Protein AF-A0A9D6RN74-F1 (afdb_monomer)

Secondary structure (DSSP, 8-state):
--HHHHHHHHHHHHHHHHHTT--HHHHHHHHHHHHHHHT-SS-HHHHHHTTGGGGSTT--HHHHHHHHHHHHHS--HHHHHHHHHHHTS--------S-----------------------------

pLDDT: mean 71.35, std 20.83, range [34.5, 92.19]

Sequence (127 aa):
MTNTEIAQVLADIADRLELRKDNWFKIRAYRKAAGSIGELPVAVEQLVREGRLKEIPGVGEAITKKITELVTSGRLEYYEKLKAEMAGVKVNSPVITRNAVTKQSVKSYGLLRPDFIGARNDKLGKT

Mean predicted aligned error: 14.26 Å

Solvent-accessible surface area (backbone atoms only — not comparable to full-atom values): 8000 Å² total; per-residue (Å²): 134,57,42,57,59,54,15,50,55,32,36,52,51,18,54,53,36,54,76,66,67,51,63,65,69,56,31,52,25,28,44,37,28,14,52,51,41,51,71,44,92,62,60,56,71,56,32,54,75,71,64,50,46,64,75,42,66,45,26,45,75,75,50,42,54,50,51,48,40,30,72,73,70,72,53,43,68,71,56,52,51,56,49,55,67,44,63,79,45,87,76,87,69,82,85,79,69,88,88,80,94,70,97,81,84,91,82,76,93,80,76,88,80,94,82,80,89,75,86,83,88,76,91,76,90,80,135

Nearest PDB structures (foldseek):
  3b0y-assembly1_A  TM=9.626E-01  e=9.365E-04  Thermus thermophilus HB8
  3b0x-assembly1_A  TM=9.626E-01  e=1.221E-03  Thermus thermophilus HB8

Structure (mmCIF, N/CA/C/O backbone):
data_AF-A0A9D6RN74-F1
#
_entry.id   AF-A0A9D6RN74-F1
#
loop_
_atom_site.group_PDB
_atom_site.id
_atom_site.type_symbol
_atom_site.label_atom_id
_atom_site.label_alt_id
_atom_site.label_comp_id
_atom_site.label_asym_id
_atom_site.label_entity_id
_atom_site.label_seq_id
_atom_site.pdbx_PDB_ins_code
_atom_site.Cartn_x
_atom_site.Cartn_y
_atom_site.Cartn_z
_atom_site.occupancy
_atom_site.B_iso_or_equiv
_atom_site.auth_seq_id
_atom_site.auth_comp_id
_atom_site.auth_asym_id
_atom_site.auth_atom_id
_atom_site.pdbx_PDB_model_num
ATOM 1 N N . MET A 1 1 ? -14.941 -1.019 -2.392 1.00 71.50 1 MET A N 1
ATOM 2 C CA . MET A 1 1 ? -13.820 -1.925 -2.740 1.00 71.50 1 MET A CA 1
ATOM 3 C C . MET A 1 1 ? -13.344 -2.572 -1.448 1.00 71.50 1 MET A C 1
ATOM 5 O O . MET A 1 1 ? -13.292 -1.888 -0.435 1.00 71.50 1 MET A O 1
ATOM 9 N N . THR A 1 2 ? -13.070 -3.875 -1.415 1.00 84.38 2 THR A N 1
ATOM 10 C CA . THR A 1 2 ? -12.703 -4.550 -0.156 1.00 84.38 2 THR A CA 1
ATOM 11 C C . THR A 1 2 ? -11.229 -4.336 0.204 1.00 84.38 2 THR A C 1
ATOM 13 O O . THR A 1 2 ? -10.377 -4.155 -0.668 1.00 84.38 2 THR A O 1
ATOM 16 N N . ASN A 1 3 ? -10.901 -4.400 1.499 1.00 87.69 3 ASN A N 1
ATOM 17 C CA . ASN A 1 3 ? -9.515 -4.309 1.980 1.00 87.69 3 ASN A CA 1
ATOM 18 C C . ASN A 1 3 ? -8.606 -5.349 1.306 1.00 87.69 3 ASN A C 1
ATOM 20 O O . ASN A 1 3 ? -7.467 -5.050 0.953 1.00 87.69 3 ASN A O 1
ATOM 24 N N . THR A 1 4 ? -9.129 -6.557 1.084 1.00 86.50 4 THR A N 1
ATOM 25 C CA . THR A 1 4 ? -8.412 -7.647 0.418 1.00 86.50 4 THR A CA 1
ATOM 26 C C . THR A 1 4 ? -8.063 -7.307 -1.029 1.00 86.50 4 THR A C 1
ATOM 28 O O . THR A 1 4 ? -6.931 -7.542 -1.439 1.00 86.50 4 THR A O 1
AT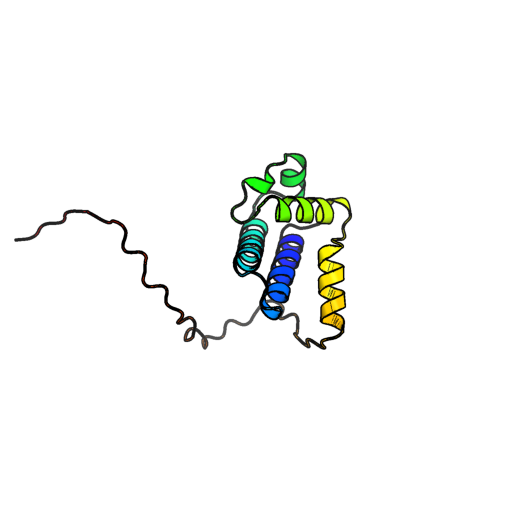OM 31 N N . GLU A 1 5 ? -8.984 -6.709 -1.789 1.00 86.12 5 GLU A N 1
ATOM 32 C CA . GLU A 1 5 ? -8.709 -6.276 -3.167 1.00 86.12 5 GLU A CA 1
ATOM 33 C C . GLU A 1 5 ? -7.623 -5.195 -3.210 1.00 86.12 5 GLU A C 1
ATOM 35 O O . GLU A 1 5 ? -6.710 -5.255 -4.032 1.00 86.12 5 GLU A O 1
ATOM 40 N N . ILE A 1 6 ? -7.665 -4.228 -2.288 1.00 87.19 6 ILE A N 1
ATOM 41 C CA . ILE A 1 6 ? -6.648 -3.169 -2.203 1.00 87.19 6 ILE A CA 1
ATOM 42 C C . ILE A 1 6 ? -5.281 -3.768 -1.852 1.00 87.19 6 ILE A C 1
ATOM 44 O O . ILE A 1 6 ? -4.273 -3.427 -2.474 1.00 87.19 6 ILE A O 1
ATOM 48 N N . ALA A 1 7 ? -5.241 -4.690 -0.888 1.00 90.25 7 ALA A N 1
ATOM 49 C CA . ALA A 1 7 ? -4.024 -5.403 -0.518 1.00 90.25 7 ALA A CA 1
ATOM 50 C C . ALA A 1 7 ? -3.440 -6.192 -1.700 1.00 90.25 7 ALA A C 1
ATOM 52 O O . ALA A 1 7 ? -2.231 -6.138 -1.924 1.00 90.25 7 ALA A O 1
ATOM 53 N N . GLN A 1 8 ? -4.282 -6.867 -2.487 1.00 89.19 8 GLN A N 1
ATOM 54 C CA . GLN A 1 8 ? -3.857 -7.592 -3.687 1.00 89.19 8 GLN A CA 1
ATOM 55 C C . GLN A 1 8 ? -3.251 -6.662 -4.738 1.00 89.19 8 GLN A C 1
ATOM 57 O O . GLN A 1 8 ? -2.160 -6.935 -5.229 1.00 89.19 8 GLN A O 1
ATOM 62 N N . VAL A 1 9 ? -3.887 -5.523 -5.029 1.00 88.25 9 VAL A N 1
ATOM 63 C CA . VAL A 1 9 ? -3.338 -4.540 -5.980 1.00 88.25 9 VAL A CA 1
ATOM 64 C C . VAL A 1 9 ? -1.971 -4.024 -5.518 1.00 88.25 9 VAL A C 1
ATOM 66 O O . VAL A 1 9 ? -1.047 -3.893 -6.321 1.00 88.25 9 VAL A O 1
ATOM 69 N N . LEU A 1 10 ? -1.801 -3.751 -4.222 1.00 89.62 10 LEU A N 1
ATOM 70 C CA . LEU A 1 10 ? -0.517 -3.308 -3.671 1.00 89.62 10 LEU A CA 1
ATOM 71 C C . LEU A 1 10 ? 0.553 -4.409 -3.714 1.00 89.62 10 LEU A C 1
ATOM 73 O O . LEU A 1 10 ? 1.718 -4.107 -3.984 1.00 89.62 10 LEU A O 1
ATOM 77 N N . ALA A 1 11 ? 0.169 -5.665 -3.472 1.00 89.69 11 ALA A N 1
ATOM 78 C CA . ALA A 1 11 ? 1.059 -6.815 -3.592 1.00 89.69 11 ALA A CA 1
ATOM 79 C C . ALA A 1 11 ? 1.531 -7.001 -5.041 1.00 89.69 11 ALA A C 1
ATOM 81 O O . ALA A 1 11 ? 2.739 -7.054 -5.267 1.00 89.69 11 ALA A O 1
ATOM 82 N N . ASP A 1 12 ? 0.612 -6.949 -6.010 1.00 89.06 12 ASP A N 1
ATOM 83 C CA . ASP A 1 12 ? 0.934 -7.004 -7.438 1.00 89.06 12 ASP A CA 1
ATOM 84 C C . ASP A 1 12 ? 1.910 -5.893 -7.841 1.00 89.06 12 ASP A C 1
ATOM 86 O O . ASP A 1 12 ? 2.840 -6.118 -8.612 1.00 89.06 12 ASP A O 1
ATOM 90 N N . ILE A 1 13 ? 1.719 -4.665 -7.343 1.00 88.00 13 ILE A N 1
ATOM 91 C CA . ILE A 1 13 ? 2.658 -3.565 -7.610 1.00 88.00 13 ILE A CA 1
ATOM 92 C C . ILE A 1 13 ? 4.049 -3.927 -7.088 1.00 88.00 13 ILE A C 1
ATOM 94 O O . ILE A 1 13 ? 5.033 -3.701 -7.792 1.00 88.00 13 ILE A O 1
ATOM 98 N N . ALA A 1 14 ? 4.147 -4.498 -5.886 1.00 88.56 14 ALA A N 1
ATOM 99 C CA . ALA A 1 14 ? 5.426 -4.924 -5.335 1.00 88.56 14 ALA A CA 1
ATOM 100 C C . ALA A 1 14 ? 6.099 -5.994 -6.207 1.00 88.56 14 ALA A C 1
ATOM 102 O O . ALA A 1 14 ? 7.278 -5.839 -6.519 1.00 88.56 14 ALA A O 1
ATOM 103 N N . ASP A 1 15 ? 5.353 -7.015 -6.643 1.00 87.38 15 ASP A N 1
ATOM 104 C CA . ASP A 1 15 ? 5.848 -8.078 -7.531 1.00 87.38 15 ASP A CA 1
ATOM 105 C C . ASP A 1 15 ? 6.391 -7.499 -8.845 1.00 87.38 15 ASP A C 1
ATOM 107 O O . ASP A 1 15 ? 7.483 -7.838 -9.301 1.00 87.38 15 ASP A O 1
ATOM 111 N N . ARG A 1 16 ? 5.663 -6.552 -9.444 1.00 85.75 16 ARG A N 1
ATOM 112 C CA . ARG A 1 16 ? 6.072 -5.900 -10.697 1.00 85.75 16 ARG A CA 1
ATOM 113 C C . ARG A 1 16 ? 7.320 -5.036 -10.520 1.00 85.75 16 ARG A C 1
ATOM 115 O O . ARG A 1 16 ? 8.197 -5.036 -11.382 1.00 85.75 16 ARG A O 1
ATOM 122 N N . LEU A 1 17 ? 7.422 -4.310 -9.407 1.00 86.31 17 LEU A N 1
ATOM 123 C CA . LEU A 1 17 ? 8.611 -3.518 -9.079 1.00 86.31 17 LEU A CA 1
ATOM 124 C C . LEU A 1 17 ? 9.832 -4.404 -8.805 1.00 86.31 17 LEU A C 1
ATOM 126 O O . LEU A 1 17 ? 10.947 -4.050 -9.189 1.00 86.31 17 LEU A O 1
ATOM 130 N N . GLU A 1 18 ? 9.616 -5.561 -8.182 1.00 84.75 18 GLU A N 1
ATOM 131 C CA . GLU A 1 18 ? 10.643 -6.567 -7.921 1.00 84.75 18 GLU A CA 1
ATOM 132 C C . GLU A 1 18 ? 11.176 -7.179 -9.220 1.00 84.75 18 GLU A C 1
ATOM 134 O O . GLU A 1 18 ? 12.390 -7.227 -9.422 1.00 84.75 18 GLU A O 1
ATOM 139 N N . LEU A 1 19 ? 10.289 -7.525 -10.157 1.00 84.56 19 LEU A N 1
ATOM 140 C CA . LEU A 1 19 ? 10.667 -8.005 -11.492 1.00 84.56 19 LEU A CA 1
ATOM 141 C C . LEU A 1 19 ? 11.488 -6.973 -12.275 1.00 84.56 19 LEU A C 1
ATOM 143 O O . LEU A 1 19 ? 12.414 -7.332 -13.002 1.00 84.56 19 LEU A O 1
ATOM 147 N N . ARG A 1 20 ? 11.195 -5.683 -12.088 1.00 81.38 20 ARG A N 1
ATOM 148 C CA . ARG A 1 20 ? 11.959 -4.579 -12.684 1.00 81.38 20 ARG A CA 1
ATOM 149 C C . ARG A 1 20 ? 13.283 -4.285 -11.983 1.00 81.38 20 ARG A C 1
ATOM 151 O O . ARG A 1 20 ? 14.025 -3.435 -12.469 1.00 81.38 20 ARG A O 1
ATOM 158 N N . LYS A 1 21 ? 13.576 -4.941 -10.853 1.00 84.12 21 LYS A N 1
ATOM 159 C CA . LYS A 1 21 ? 14.699 -4.598 -9.966 1.00 84.12 21 LYS A CA 1
ATOM 160 C C . LYS A 1 21 ? 14.732 -3.096 -9.637 1.00 84.12 21 LYS A C 1
ATOM 162 O O . LYS A 1 21 ? 15.800 -2.488 -9.593 1.00 84.12 21 LYS A O 1
ATOM 167 N N . ASP A 1 22 ? 13.553 -2.497 -9.437 1.00 86.38 22 ASP A N 1
ATOM 168 C CA . ASP A 1 22 ? 13.427 -1.105 -8.990 1.00 86.38 22 ASP A CA 1
ATOM 169 C C . ASP A 1 22 ? 13.914 -0.997 -7.527 1.00 86.38 22 ASP A C 1
ATOM 171 O O . ASP A 1 22 ? 14.437 -1.930 -6.913 1.00 86.38 22 ASP A O 1
ATOM 175 N N . ASN A 1 23 ? 13.753 0.175 -6.937 1.00 88.75 23 ASN A N 1
ATOM 176 C CA . ASN A 1 23 ? 14.219 0.498 -5.612 1.00 88.75 23 ASN A CA 1
ATOM 177 C C . ASN A 1 23 ? 13.621 -0.439 -4.541 1.00 88.75 23 ASN A C 1
ATOM 179 O O . ASN A 1 23 ? 12.414 -0.436 -4.272 1.00 88.75 23 ASN A O 1
ATOM 183 N N . TRP A 1 24 ? 14.506 -1.169 -3.861 1.00 87.75 24 TRP A N 1
ATOM 184 C CA . TRP A 1 24 ? 14.179 -2.111 -2.790 1.00 87.75 24 TRP A CA 1
ATOM 185 C C . TRP A 1 24 ? 13.355 -1.492 -1.650 1.00 87.75 24 TRP A C 1
ATOM 187 O O . TRP A 1 24 ? 12.509 -2.170 -1.062 1.00 87.75 24 TRP A O 1
ATOM 197 N N . PHE A 1 25 ? 13.547 -0.200 -1.356 1.00 88.19 25 PHE A N 1
ATOM 198 C CA . PHE A 1 25 ? 12.762 0.516 -0.351 1.00 88.19 25 PHE A CA 1
ATOM 199 C C . PHE A 1 25 ? 11.286 0.600 -0.755 1.00 88.19 25 PHE A C 1
ATOM 201 O O . PHE A 1 25 ? 10.408 0.398 0.085 1.00 88.19 25 PHE A O 1
ATOM 208 N N . LYS A 1 26 ? 11.002 0.849 -2.042 1.00 87.06 26 LYS A N 1
ATOM 209 C CA . LYS A 1 26 ? 9.629 0.915 -2.562 1.00 87.06 26 LYS A CA 1
ATOM 210 C C . LYS A 1 26 ? 8.972 -0.457 -2.506 1.00 87.06 26 LYS A C 1
ATOM 212 O O . LYS A 1 26 ? 7.877 -0.569 -1.968 1.00 87.06 26 LYS A O 1
ATOM 217 N N . ILE A 1 27 ? 9.654 -1.490 -3.005 1.00 88.62 27 ILE A N 1
ATOM 218 C CA . ILE A 1 27 ? 9.152 -2.874 -3.003 1.00 88.62 27 ILE A CA 1
ATOM 219 C C . ILE A 1 27 ? 8.758 -3.281 -1.578 1.00 88.62 27 ILE A C 1
ATOM 221 O O . ILE A 1 27 ? 7.633 -3.720 -1.336 1.00 88.62 27 ILE A O 1
ATOM 225 N N . ARG A 1 28 ? 9.647 -3.045 -0.605 1.00 90.25 28 ARG A N 1
ATOM 226 C CA . ARG A 1 28 ? 9.386 -3.359 0.804 1.00 90.25 28 ARG A CA 1
ATOM 227 C C . ARG A 1 28 ? 8.220 -2.555 1.380 1.00 90.25 28 ARG A C 1
ATOM 229 O O . ARG A 1 28 ? 7.435 -3.113 2.145 1.00 90.25 28 ARG A O 1
ATOM 236 N N . ALA A 1 29 ? 8.093 -1.277 1.024 1.00 90.25 29 ALA A N 1
ATOM 237 C CA . ALA A 1 29 ? 6.972 -0.446 1.455 1.00 90.25 29 ALA A CA 1
ATOM 238 C C . ALA A 1 29 ? 5.634 -0.988 0.925 1.00 90.25 29 ALA A C 1
ATOM 240 O O . ALA A 1 29 ? 4.708 -1.167 1.710 1.00 90.25 29 ALA A O 1
ATOM 241 N N . TYR A 1 30 ? 5.557 -1.349 -0.362 1.00 90.81 30 TYR A N 1
ATOM 242 C CA . TYR A 1 30 ? 4.351 -1.936 -0.958 1.00 90.81 30 TYR A CA 1
ATOM 243 C C . TYR A 1 30 ? 3.976 -3.283 -0.339 1.00 90.81 30 TYR A C 1
ATOM 245 O O . TYR A 1 30 ? 2.820 -3.469 0.033 1.00 90.81 30 TYR A O 1
ATOM 253 N N . ARG A 1 31 ? 4.944 -4.190 -0.141 1.00 91.69 31 ARG A N 1
ATOM 254 C CA . ARG A 1 31 ? 4.702 -5.471 0.549 1.00 91.69 31 ARG A CA 1
ATOM 255 C C . ARG A 1 31 ? 4.156 -5.261 1.957 1.00 91.69 31 ARG A C 1
ATOM 257 O O . ARG A 1 31 ? 3.196 -5.913 2.355 1.00 91.69 31 ARG A O 1
ATOM 264 N N . LYS A 1 32 ? 4.767 -4.342 2.710 1.00 91.94 32 LYS A N 1
ATOM 265 C CA . LYS A 1 32 ? 4.363 -4.060 4.088 1.00 91.94 32 LYS A CA 1
ATOM 266 C C . LYS A 1 32 ? 2.974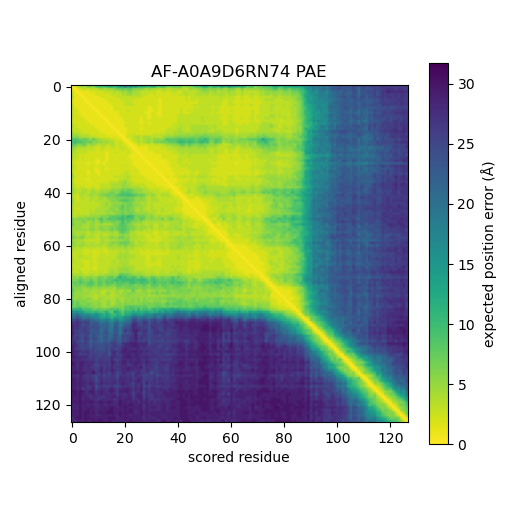 -3.421 4.140 1.00 91.94 32 LYS A C 1
ATOM 268 O O . LYS A 1 32 ? 2.155 -3.845 4.942 1.00 91.94 32 LYS A O 1
ATOM 273 N N . ALA A 1 33 ? 2.693 -2.465 3.254 1.00 91.69 33 ALA A N 1
ATOM 274 C CA . ALA A 1 33 ? 1.374 -1.854 3.127 1.00 91.69 33 ALA A CA 1
ATOM 275 C C . ALA A 1 33 ? 0.293 -2.887 2.774 1.00 91.69 33 ALA A C 1
ATOM 277 O O . ALA A 1 33 ? -0.763 -2.884 3.398 1.00 91.69 33 ALA A O 1
ATOM 278 N N . ALA A 1 34 ? 0.567 -3.790 1.825 1.00 92.19 34 ALA A N 1
ATOM 279 C CA . ALA A 1 34 ? -0.355 -4.853 1.435 1.00 92.19 34 ALA A CA 1
ATOM 280 C C . ALA A 1 34 ? -0.707 -5.773 2.616 1.00 92.19 34 ALA A C 1
ATOM 282 O O . ALA A 1 34 ? -1.885 -6.018 2.860 1.00 92.19 34 ALA A O 1
ATOM 283 N N . GLY A 1 35 ? 0.297 -6.222 3.380 1.00 89.44 35 GLY A N 1
ATOM 284 C CA . GLY A 1 35 ? 0.080 -7.041 4.577 1.00 89.44 35 GLY A CA 1
ATOM 285 C C . GLY A 1 35 ? -0.762 -6.320 5.630 1.00 89.44 35 GLY A C 1
ATOM 286 O O . GLY A 1 35 ? -1.811 -6.818 6.028 1.00 89.44 35 GLY A O 1
ATOM 287 N N . SER A 1 36 ? -0.364 -5.099 5.999 1.00 90.69 36 SER A N 1
ATOM 288 C CA . SER A 1 36 ? -1.076 -4.308 7.009 1.00 90.69 36 SER A CA 1
ATOM 289 C C . SER A 1 36 ? -2.530 -4.017 6.622 1.00 90.69 36 SER A C 1
ATOM 291 O O . SER A 1 36 ? -3.406 -4.037 7.477 1.00 90.69 36 SER A O 1
ATOM 293 N N . ILE A 1 37 ? -2.798 -3.745 5.339 1.00 89.19 37 ILE A N 1
ATOM 294 C CA . ILE A 1 37 ? -4.151 -3.471 4.831 1.00 89.19 37 ILE A CA 1
ATOM 295 C C . ILE A 1 37 ? -5.000 -4.742 4.768 1.00 89.19 37 ILE A C 1
ATOM 297 O O . ILE A 1 37 ? -6.192 -4.693 5.067 1.00 89.19 37 ILE A O 1
ATOM 301 N N . GLY A 1 38 ? -4.405 -5.879 4.404 1.00 88.12 38 GLY A N 1
ATOM 302 C CA . GLY A 1 38 ? -5.110 -7.160 4.359 1.00 88.12 38 GLY A CA 1
ATOM 303 C C . GLY A 1 38 ? -5.570 -7.644 5.737 1.00 88.12 38 GLY A C 1
ATOM 304 O O . GLY A 1 38 ? -6.616 -8.280 5.836 1.00 88.12 38 GLY A O 1
ATOM 305 N N . GLU A 1 39 ? -4.818 -7.315 6.787 1.00 87.81 39 GLU A N 1
ATOM 306 C CA . GLU A 1 39 ? -5.112 -7.680 8.182 1.00 87.81 39 GLU A CA 1
ATOM 307 C C . GLU A 1 39 ? -5.924 -6.614 8.934 1.00 87.81 39 GLU A C 1
ATOM 309 O O . GLU A 1 39 ? -6.286 -6.798 10.097 1.00 87.81 39 GLU A O 1
ATOM 314 N N . LEU A 1 40 ? -6.208 -5.484 8.289 1.00 86.62 40 LEU A N 1
ATOM 315 C CA . LEU A 1 40 ? -6.836 -4.339 8.930 1.00 86.62 40 LEU A CA 1
ATOM 316 C C . LEU A 1 40 ? -8.324 -4.625 9.208 1.00 86.62 40 LEU A C 1
ATOM 318 O O . LEU A 1 40 ? -9.074 -4.887 8.263 1.00 86.62 40 LEU A O 1
ATOM 322 N N . PRO A 1 41 ? -8.783 -4.528 10.474 1.00 84.25 41 PRO A N 1
ATOM 323 C CA . PRO A 1 41 ? -10.183 -4.782 10.828 1.00 84.25 41 PRO A CA 1
ATOM 324 C C . PRO A 1 41 ? -11.126 -3.653 10.390 1.00 84.25 41 PRO A C 1
ATOM 326 O O . PRO A 1 41 ? -12.340 -3.836 10.356 1.00 84.25 41 PRO A O 1
ATOM 329 N N . VAL A 1 42 ? -10.576 -2.480 10.068 1.00 84.69 42 VAL A N 1
ATOM 330 C CA . VAL A 1 42 ? -11.320 -1.291 9.639 1.00 84.69 42 VAL A CA 1
ATOM 331 C C . VAL A 1 42 ? -11.238 -1.159 8.123 1.00 84.69 42 VAL A C 1
ATOM 333 O O . VAL A 1 42 ? -10.191 -1.417 7.528 1.00 84.69 42 VAL A O 1
ATOM 336 N N . ALA A 1 43 ? -12.327 -0.726 7.487 1.00 86.81 43 ALA A N 1
ATOM 337 C CA . ALA A 1 43 ? -12.350 -0.477 6.052 1.00 86.81 43 ALA A CA 1
ATOM 338 C C . ALA A 1 43 ? -11.340 0.615 5.658 1.00 86.81 43 ALA A C 1
ATOM 340 O O . ALA A 1 43 ? -11.313 1.702 6.240 1.00 86.81 43 ALA A O 1
ATOM 341 N N . VAL A 1 44 ? -10.548 0.360 4.614 1.00 87.19 44 VAL A N 1
ATOM 342 C CA . VAL A 1 44 ? -9.585 1.337 4.074 1.00 87.19 44 VAL A CA 1
ATOM 343 C C . VAL 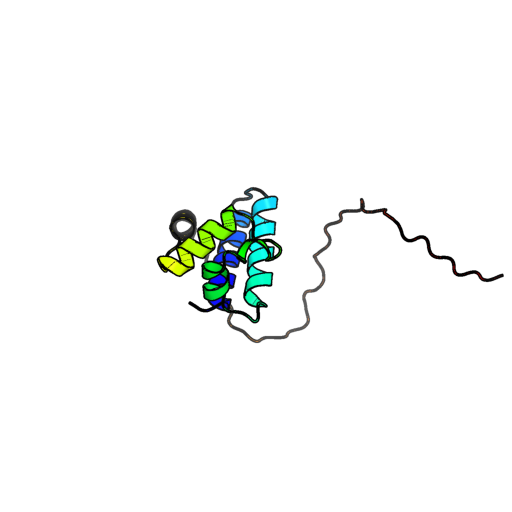A 1 44 ? -10.283 2.636 3.667 1.00 87.19 44 VAL A C 1
ATOM 345 O O . VAL A 1 44 ? -9.741 3.716 3.874 1.00 87.19 44 VAL A O 1
ATOM 348 N N . GLU A 1 45 ? -11.509 2.547 3.152 1.00 86.50 45 GLU A N 1
ATOM 349 C CA . GLU A 1 45 ? -12.341 3.693 2.764 1.00 86.50 45 GLU A CA 1
ATOM 350 C C . GLU A 1 45 ? -12.572 4.671 3.927 1.00 86.50 45 GLU A C 1
ATOM 352 O O . GLU A 1 45 ? -12.529 5.889 3.743 1.00 86.50 45 GLU A O 1
ATOM 357 N N . GLN A 1 46 ? -12.759 4.149 5.142 1.00 86.50 46 GLN A N 1
ATOM 358 C CA . GLN A 1 46 ? -12.901 4.966 6.343 1.00 86.50 46 GLN A CA 1
ATOM 359 C C . GLN A 1 46 ? -11.575 5.649 6.698 1.00 86.50 46 GLN A C 1
ATOM 361 O O . GLN A 1 46 ? -11.542 6.858 6.915 1.00 86.50 46 GLN A O 1
ATOM 366 N N . LEU A 1 47 ? -10.463 4.910 6.662 1.00 86.69 47 LEU A N 1
ATOM 367 C CA . LEU A 1 47 ? -9.133 5.467 6.938 1.00 86.69 47 LEU A CA 1
ATOM 368 C C . LEU A 1 47 ? -8.709 6.533 5.920 1.00 86.69 47 LEU A C 1
ATOM 370 O O . LEU A 1 47 ? -7.991 7.467 6.279 1.00 86.69 47 LEU A O 1
ATOM 374 N N . VAL A 1 48 ? -9.153 6.413 4.664 1.00 87.62 48 VAL A N 1
ATOM 375 C CA . VAL A 1 48 ? -8.974 7.445 3.630 1.00 87.62 48 VAL A CA 1
ATOM 376 C C . VAL A 1 48 ? -9.709 8.723 4.030 1.00 87.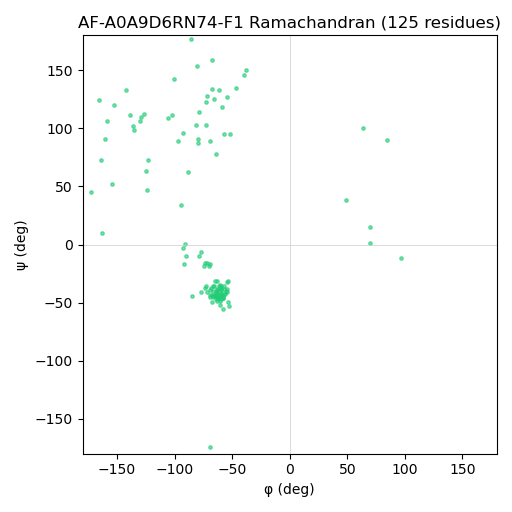62 48 VAL A C 1
ATOM 378 O O . VAL A 1 48 ? -9.107 9.793 3.991 1.00 87.62 48 VAL A O 1
ATOM 381 N N . ARG A 1 49 ? -10.983 8.620 4.437 1.00 85.38 49 ARG A N 1
ATOM 382 C CA . ARG A 1 49 ? -11.801 9.775 4.854 1.00 85.38 49 ARG A CA 1
ATOM 383 C C . ARG A 1 49 ? -11.248 10.465 6.096 1.00 85.38 49 ARG A C 1
ATOM 385 O O . ARG A 1 49 ? -11.268 11.686 6.168 1.00 85.38 49 ARG A O 1
ATOM 392 N N . GLU A 1 50 ? -10.736 9.689 7.045 1.00 86.12 50 GLU A N 1
ATOM 393 C CA . GLU A 1 50 ? -10.137 10.208 8.279 1.00 86.12 50 GLU A CA 1
ATOM 394 C C . GLU A 1 50 ? -8.697 10.722 8.076 1.00 86.12 50 GLU A C 1
ATOM 396 O O . GLU A 1 50 ? -8.128 11.333 8.975 1.00 86.12 50 GLU A O 1
ATOM 401 N N . GLY A 1 51 ? -8.073 10.475 6.916 1.00 86.38 51 GLY A N 1
ATOM 402 C CA . GLY A 1 51 ? -6.680 10.859 6.653 1.00 86.38 51 GLY A CA 1
ATOM 403 C C . GLY A 1 51 ? -5.641 10.050 7.444 1.00 86.38 51 GLY A C 1
ATOM 404 O O . GLY A 1 51 ? -4.467 10.422 7.493 1.00 86.38 51 GLY A O 1
ATOM 405 N N . ARG A 1 52 ? -6.050 8.919 8.028 1.00 87.00 52 ARG A N 1
ATOM 406 C CA . ARG A 1 52 ? -5.267 8.095 8.968 1.00 87.00 52 ARG A CA 1
ATOM 407 C C . ARG A 1 52 ? -4.450 6.987 8.313 1.00 87.00 52 ARG A C 1
ATOM 409 O O . ARG A 1 52 ? -3.713 6.264 8.973 1.00 87.00 52 ARG A O 1
ATOM 416 N N . LEU A 1 53 ? -4.509 6.872 6.988 1.00 85.69 53 LEU A N 1
ATOM 417 C CA . LEU A 1 53 ? -3.730 5.888 6.226 1.00 85.69 53 LEU A CA 1
ATOM 418 C C . LEU A 1 53 ? -2.221 5.926 6.512 1.00 85.69 53 LEU A C 1
ATOM 420 O O . LEU A 1 53 ? -1.567 4.892 6.425 1.00 85.69 53 LEU A O 1
ATOM 424 N N . LYS A 1 54 ? -1.666 7.098 6.840 1.00 85.12 54 LYS A N 1
ATOM 425 C CA . LYS A 1 54 ? -0.234 7.268 7.145 1.00 85.12 54 LYS A CA 1
ATOM 426 C C . LYS A 1 54 ? 0.192 6.613 8.466 1.00 85.12 54 LYS A C 1
ATOM 428 O O . LYS A 1 54 ? 1.383 6.413 8.673 1.00 85.12 54 LYS A O 1
ATOM 433 N N . GLU A 1 55 ? -0.753 6.282 9.347 1.00 85.25 55 GLU A N 1
ATOM 434 C CA . GLU A 1 55 ? -0.473 5.548 10.589 1.00 85.25 55 GLU A CA 1
ATOM 435 C C . GLU A 1 55 ? -0.195 4.061 10.318 1.00 85.25 55 GLU A C 1
ATOM 437 O O . GLU A 1 55 ? 0.413 3.377 11.141 1.00 85.25 55 GLU A O 1
ATOM 442 N N . ILE A 1 56 ? -0.603 3.551 9.150 1.00 86.12 56 ILE A N 1
ATOM 443 C CA . ILE A 1 56 ? -0.418 2.149 8.789 1.00 86.12 56 ILE A CA 1
ATOM 444 C C . ILE A 1 56 ? 1.066 1.890 8.496 1.00 86.12 56 ILE A C 1
ATOM 446 O O . ILE A 1 56 ? 1.671 2.545 7.636 1.00 86.12 56 ILE A O 1
ATOM 450 N N . PRO A 1 57 ? 1.679 0.879 9.131 1.00 82.62 57 PRO A N 1
ATOM 451 C CA . PRO A 1 57 ? 3.082 0.598 8.914 1.00 82.62 57 PRO A CA 1
ATOM 452 C C . PRO A 1 57 ? 3.318 0.137 7.469 1.00 82.62 57 PRO A C 1
ATOM 454 O O . PRO A 1 57 ? 2.730 -0.832 6.993 1.00 82.62 57 PRO A O 1
ATOM 457 N N . GLY A 1 58 ? 4.226 0.832 6.779 1.00 83.94 58 GLY A N 1
ATOM 458 C CA . GLY A 1 58 ? 4.524 0.605 5.360 1.00 83.94 58 GLY A CA 1
ATOM 459 C C . GLY A 1 58 ? 3.788 1.542 4.401 1.00 83.94 58 GLY A C 1
ATOM 460 O O . GLY A 1 58 ? 4.188 1.627 3.244 1.00 83.94 58 GLY A O 1
ATOM 461 N N . VAL A 1 59 ? 2.786 2.295 4.867 1.00 88.00 59 VAL A N 1
ATOM 462 C CA . VAL A 1 59 ? 2.061 3.282 4.057 1.00 88.00 59 VAL A CA 1
ATOM 463 C C . VAL A 1 59 ? 2.706 4.660 4.221 1.00 88.00 59 VAL A C 1
ATOM 465 O O . VAL A 1 59 ? 2.440 5.395 5.164 1.00 88.00 59 VAL A O 1
ATOM 468 N N . GLY A 1 60 ? 3.586 5.011 3.284 1.00 86.69 60 GLY A N 1
ATOM 469 C CA . GLY A 1 60 ? 4.136 6.367 3.170 1.00 86.69 60 GLY A CA 1
ATOM 470 C C . GLY A 1 60 ? 3.246 7.296 2.338 1.00 86.69 60 GLY A C 1
ATOM 471 O O . GLY A 1 60 ? 2.279 6.854 1.722 1.00 86.69 60 GLY A O 1
ATOM 472 N N . GLU A 1 61 ? 3.623 8.573 2.221 1.00 86.19 61 GLU A N 1
ATOM 473 C CA . GLU A 1 61 ? 2.832 9.590 1.506 1.00 86.19 61 GLU A CA 1
ATOM 474 C C . GLU A 1 61 ? 2.509 9.207 0.050 1.00 86.19 61 GLU A C 1
ATOM 476 O O . GLU A 1 61 ? 1.386 9.398 -0.419 1.00 86.19 61 GLU A O 1
ATOM 481 N N . ALA A 1 62 ? 3.470 8.605 -0.654 1.00 87.00 62 ALA A N 1
ATOM 482 C CA . ALA A 1 62 ? 3.275 8.139 -2.024 1.00 87.00 62 ALA A CA 1
ATOM 483 C C . ALA A 1 62 ? 2.255 6.991 -2.123 1.00 87.00 62 ALA A C 1
ATOM 485 O O . ALA A 1 62 ? 1.511 6.912 -3.098 1.00 87.00 62 ALA A O 1
ATOM 486 N N . ILE A 1 63 ? 2.219 6.099 -1.130 1.00 88.69 63 ILE A N 1
ATOM 487 C CA . ILE A 1 63 ? 1.274 4.977 -1.090 1.00 88.69 63 ILE A CA 1
ATOM 488 C C . ILE A 1 63 ? -0.105 5.489 -0.676 1.00 88.69 63 ILE A C 1
ATOM 490 O O . ILE A 1 63 ? -1.087 5.113 -1.303 1.00 88.69 63 ILE A O 1
ATOM 494 N N . THR A 1 64 ? -0.177 6.411 0.291 1.00 90.19 64 THR A N 1
ATOM 495 C CA . THR A 1 64 ? -1.423 7.081 0.682 1.00 90.19 64 THR A CA 1
ATOM 496 C C . THR A 1 64 ? -2.120 7.697 -0.524 1.00 90.19 64 THR A C 1
ATOM 498 O O . THR A 1 64 ? -3.270 7.361 -0.777 1.00 90.19 64 THR A O 1
ATOM 501 N N . LYS A 1 65 ? -1.418 8.521 -1.319 1.00 89.12 65 LYS A N 1
ATOM 502 C CA . LYS A 1 65 ? -2.000 9.156 -2.516 1.00 89.12 65 LYS A CA 1
ATOM 503 C C . LYS A 1 65 ? -2.565 8.124 -3.497 1.00 89.12 65 LYS A C 1
ATOM 505 O O . LYS A 1 65 ? -3.676 8.293 -3.982 1.00 89.12 65 LYS A O 1
ATOM 510 N N . LYS A 1 66 ? -1.840 7.024 -3.727 1.00 88.25 66 LYS A N 1
ATOM 511 C CA . LYS A 1 66 ? -2.264 5.947 -4.637 1.00 88.25 66 LYS A CA 1
ATOM 512 C C . LYS A 1 66 ? -3.463 5.157 -4.118 1.00 88.25 66 LYS A C 1
ATOM 514 O O . LYS A 1 66 ? -4.328 4.802 -4.906 1.00 88.25 66 LYS A O 1
ATOM 519 N N . ILE A 1 67 ? -3.525 4.881 -2.815 1.00 87.50 67 ILE A N 1
ATOM 520 C CA . ILE A 1 67 ? -4.682 4.214 -2.201 1.00 87.50 67 ILE A CA 1
ATOM 521 C C . ILE A 1 67 ? -5.902 5.129 -2.269 1.00 87.50 67 ILE A C 1
ATOM 523 O O . ILE A 1 67 ? -6.974 4.675 -2.651 1.00 87.50 67 ILE A O 1
ATOM 527 N N . THR A 1 68 ? -5.744 6.413 -1.940 1.00 88.06 68 THR A N 1
ATOM 528 C CA . THR A 1 68 ? -6.824 7.398 -2.050 1.00 88.06 68 THR A CA 1
ATOM 529 C C . THR A 1 68 ? -7.349 7.480 -3.479 1.00 88.06 68 THR A C 1
ATOM 531 O O . THR A 1 68 ? -8.560 7.430 -3.670 1.00 88.06 68 THR A O 1
ATOM 534 N N . GLU A 1 69 ? -6.465 7.549 -4.478 1.00 86.50 69 GLU A N 1
ATOM 535 C CA . GLU A 1 69 ? -6.848 7.504 -5.892 1.00 86.50 69 GLU A CA 1
ATOM 536 C C . GLU A 1 69 ? -7.621 6.220 -6.204 1.00 86.50 69 GLU A C 1
ATOM 538 O O . GLU A 1 69 ? -8.776 6.305 -6.598 1.00 86.50 69 GLU A O 1
ATOM 543 N N . LEU A 1 70 ? -7.050 5.046 -5.915 1.00 85.06 70 LEU A N 1
ATOM 544 C CA . LEU A 1 70 ? -7.672 3.742 -6.170 1.00 85.06 70 LEU A CA 1
ATOM 545 C C . LEU A 1 70 ? -9.068 3.608 -5.540 1.00 85.06 70 LEU A C 1
ATOM 547 O O . LEU A 1 70 ? -9.973 3.076 -6.173 1.00 85.06 70 LEU A O 1
ATOM 551 N N . VAL A 1 71 ? -9.252 4.108 -4.318 1.00 84.69 71 VAL A N 1
ATOM 552 C CA . VAL A 1 71 ? -10.541 4.080 -3.611 1.00 84.69 71 VAL A CA 1
ATOM 553 C C . VAL A 1 71 ? -11.543 5.074 -4.203 1.00 84.69 71 VAL A C 1
ATOM 555 O O . VAL A 1 71 ? -12.734 4.781 -4.247 1.00 84.69 71 VAL A O 1
ATOM 558 N N . THR A 1 72 ? -11.083 6.240 -4.662 1.00 81.12 72 THR A N 1
ATOM 559 C CA . THR A 1 72 ? -11.965 7.320 -5.138 1.00 81.12 72 THR A CA 1
ATOM 560 C C . THR A 1 72 ? -12.364 7.136 -6.601 1.00 81.12 72 THR A C 1
ATOM 562 O O . THR A 1 72 ? -13.528 7.30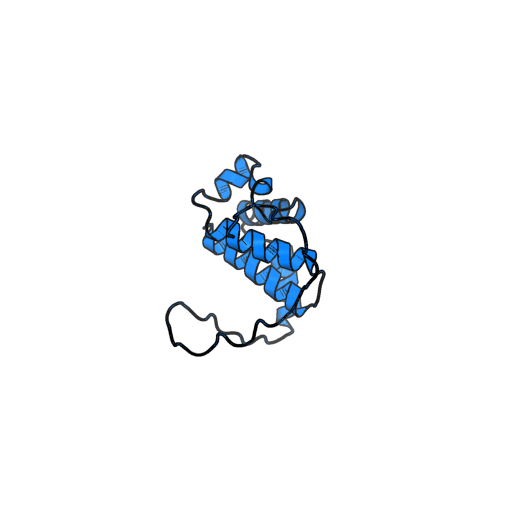7 -6.951 1.00 81.12 72 THR A O 1
ATOM 565 N N . SER A 1 73 ? -11.412 6.793 -7.470 1.00 78.94 73 SER A N 1
ATOM 566 C CA . SER A 1 73 ? -11.633 6.614 -8.910 1.00 78.94 73 SER A CA 1
ATOM 567 C C . SER A 1 73 ? -11.983 5.169 -9.285 1.00 78.94 73 SER A C 1
ATOM 569 O O . SER A 1 73 ? -12.436 4.916 -10.402 1.00 78.94 73 SER A O 1
ATOM 571 N N . GLY A 1 74 ? -11.713 4.202 -8.398 1.00 76.25 74 GLY A N 1
ATOM 572 C CA . GLY A 1 74 ? -11.769 2.772 -8.709 1.00 76.25 74 GLY A CA 1
ATOM 573 C C . GLY A 1 74 ? -10.655 2.296 -9.651 1.00 76.25 74 GLY A C 1
ATOM 574 O O . GLY A 1 74 ? -10.637 1.125 -10.027 1.00 76.25 74 GLY A O 1
ATOM 575 N N . ARG A 1 75 ? -9.735 3.180 -10.069 1.00 74.12 75 ARG A N 1
ATOM 576 C CA . ARG A 1 75 ? -8.643 2.873 -11.005 1.00 74.12 75 ARG A CA 1
ATOM 577 C C . ARG A 1 75 ? -7.367 3.593 -10.612 1.00 74.12 75 ARG A C 1
ATOM 579 O O . ARG A 1 75 ? -7.361 4.796 -10.389 1.00 74.12 75 ARG A O 1
ATOM 586 N N . LEU A 1 76 ? -6.264 2.862 -10.598 1.00 78.75 76 LEU A N 1
ATOM 587 C CA . LEU A 1 76 ? -4.952 3.429 -10.327 1.00 78.75 76 LEU A CA 1
ATOM 588 C C . LEU A 1 76 ? -4.164 3.510 -11.634 1.00 78.75 76 LEU A C 1
ATOM 590 O O . LEU A 1 76 ? -3.705 2.482 -12.136 1.00 78.75 76 LEU A O 1
ATOM 594 N N . GLU A 1 77 ? -3.954 4.719 -12.157 1.00 78.00 77 GLU A N 1
ATOM 595 C CA . GLU A 1 77 ? -3.254 4.913 -13.439 1.00 78.00 77 GLU A CA 1
ATOM 596 C C . GLU A 1 77 ? -1.830 4.335 -13.381 1.00 78.00 77 GLU A C 1
ATOM 598 O O . GLU A 1 77 ? -1.327 3.723 -14.324 1.00 78.00 77 GLU A O 1
ATOM 603 N N . TYR A 1 78 ? -1.188 4.454 -12.216 1.00 78.19 78 TYR A N 1
ATOM 604 C CA . TYR A 1 78 ? 0.122 3.862 -11.963 1.00 78.19 78 TYR A CA 1
ATOM 605 C C . TYR A 1 78 ? 0.127 2.332 -12.113 1.00 78.19 78 TYR A C 1
ATOM 607 O O . TYR A 1 78 ? 1.081 1.763 -12.645 1.00 78.19 78 TYR A O 1
ATOM 615 N N . TYR A 1 79 ? -0.934 1.663 -11.657 1.00 77.38 79 TYR A N 1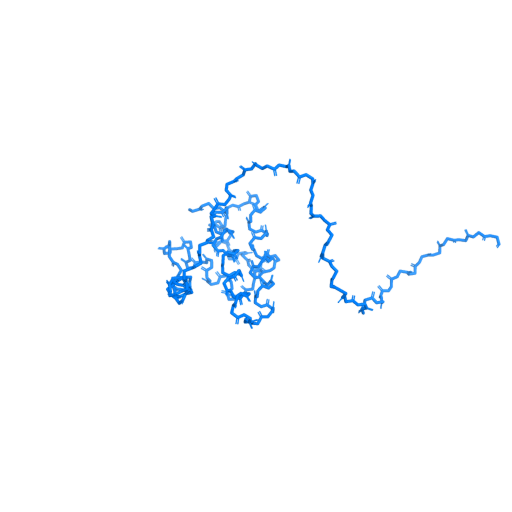
ATOM 616 C CA . TYR A 1 79 ? -1.082 0.217 -11.793 1.00 77.38 79 TYR A CA 1
ATOM 617 C C . TYR A 1 79 ? -1.366 -0.170 -13.241 1.00 77.38 79 TYR A C 1
ATOM 619 O O . TYR A 1 79 ? -0.764 -1.118 -13.735 1.00 77.38 79 TYR A O 1
ATOM 627 N N . GLU A 1 80 ? -2.207 0.587 -13.949 1.00 79.75 80 GLU A N 1
ATOM 628 C CA . GLU A 1 80 ? -2.481 0.336 -15.367 1.00 79.75 80 GLU A CA 1
ATOM 629 C C . GLU A 1 80 ? -1.230 0.505 -16.234 1.00 79.75 80 GLU A C 1
ATOM 631 O O . GLU A 1 80 ? -0.958 -0.352 -17.072 1.00 79.75 80 GLU A O 1
ATOM 636 N N . LYS A 1 81 ? -0.404 1.528 -15.977 1.00 81.38 81 LYS A N 1
ATOM 637 C CA . LYS A 1 81 ? 0.893 1.700 -16.652 1.00 81.38 81 LYS A CA 1
ATOM 638 C C . LYS A 1 81 ? 1.831 0.524 -16.395 1.00 81.38 81 LYS A C 1
ATOM 640 O O . LYS A 1 81 ? 2.369 -0.043 -17.342 1.00 81.38 81 LYS A O 1
ATOM 645 N N . LEU A 1 82 ? 1.983 0.108 -15.134 1.00 79.56 82 LEU A N 1
ATOM 646 C CA . LEU A 1 82 ? 2.788 -1.069 -14.782 1.00 79.56 82 LEU A CA 1
ATOM 647 C C . LEU A 1 82 ? 2.241 -2.357 -15.411 1.00 79.56 82 LEU A C 1
ATOM 649 O O . LEU A 1 82 ? 3.006 -3.238 -15.800 1.00 79.56 82 LEU A O 1
ATOM 653 N N . LYS A 1 83 ? 0.916 -2.480 -15.513 1.00 76.94 83 LYS A N 1
ATOM 654 C CA . LYS A 1 83 ? 0.254 -3.619 -16.145 1.00 76.94 83 LYS A CA 1
ATOM 655 C C . LYS A 1 83 ? 0.489 -3.630 -17.653 1.00 76.94 83 LYS A C 1
ATOM 657 O O . LYS A 1 83 ? 0.808 -4.689 -18.179 1.00 76.94 83 LYS A O 1
ATOM 662 N N . ALA A 1 84 ? 0.389 -2.485 -18.324 1.00 77.81 84 ALA A N 1
ATOM 663 C CA . ALA A 1 84 ? 0.629 -2.343 -19.758 1.00 77.81 84 ALA A CA 1
ATOM 664 C C . ALA A 1 84 ? 2.094 -2.612 -20.129 1.00 77.81 84 ALA A C 1
ATOM 666 O O . ALA A 1 84 ? 2.361 -3.357 -21.068 1.00 77.81 84 ALA A O 1
ATOM 667 N N . GLU A 1 85 ? 3.042 -2.086 -19.349 1.00 70.12 85 GLU A N 1
ATOM 668 C CA . GLU A 1 85 ? 4.478 -2.307 -19.560 1.00 70.12 85 GLU A CA 1
ATOM 669 C C . GLU A 1 85 ? 4.837 -3.799 -19.475 1.00 70.12 85 GLU A C 1
ATOM 671 O O . GLU A 1 85 ? 5.635 -4.311 -20.257 1.00 70.12 85 GLU A O 1
ATOM 676 N N . MET A 1 86 ? 4.183 -4.529 -18.569 1.00 60.66 86 MET A N 1
ATOM 677 C CA . MET A 1 86 ? 4.386 -5.968 -18.420 1.00 60.66 86 MET A CA 1
ATOM 678 C C . MET A 1 86 ? 3.449 -6.820 -19.272 1.00 60.66 86 MET A C 1
ATOM 680 O O . MET A 1 86 ? 3.697 -8.008 -19.368 1.00 60.66 86 MET A O 1
ATOM 684 N N . ALA A 1 87 ? 2.417 -6.275 -19.919 1.00 57.25 87 ALA A N 1
ATOM 685 C CA . ALA A 1 87 ? 1.577 -7.030 -20.856 1.00 57.25 87 ALA A CA 1
ATOM 686 C C . ALA A 1 87 ? 2.325 -7.377 -22.159 1.00 57.25 87 ALA A C 1
ATOM 688 O O . ALA A 1 87 ? 1.948 -8.319 -22.852 1.00 57.25 87 ALA A O 1
ATOM 689 N N . GLY A 1 88 ? 3.426 -6.673 -22.456 1.00 50.88 88 GLY A N 1
ATOM 690 C CA . GLY A 1 88 ? 4.404 -7.086 -23.470 1.00 50.88 88 GLY A CA 1
ATOM 691 C C . GLY A 1 88 ? 5.257 -8.294 -23.053 1.00 50.88 88 GLY A C 1
ATOM 692 O O . GLY A 1 88 ? 5.856 -8.953 -23.900 1.00 50.88 88 GLY A O 1
ATOM 693 N N . VAL A 1 89 ? 5.277 -8.633 -21.760 1.00 47.50 89 VAL A N 1
ATOM 694 C CA . VAL A 1 89 ? 5.886 -9.851 -21.225 1.00 47.50 89 VAL A CA 1
ATOM 695 C C . VAL A 1 89 ? 4.745 -10.821 -20.942 1.00 47.50 89 VAL A C 1
ATOM 697 O O . VAL A 1 89 ? 3.940 -10.604 -20.045 1.00 47.50 89 VAL A O 1
ATOM 700 N N . LYS A 1 90 ? 4.639 -11.913 -21.700 1.00 38.31 90 LYS A N 1
ATOM 701 C CA . LYS A 1 90 ? 3.697 -13.000 -21.392 1.00 38.31 90 LYS A CA 1
ATOM 702 C C . LYS A 1 90 ? 4.086 -13.652 -20.058 1.00 38.31 90 LYS A C 1
ATOM 704 O O . LYS A 1 90 ? 4.705 -14.711 -20.040 1.00 38.31 90 LYS A O 1
ATOM 709 N N . VAL A 1 91 ? 3.758 -13.024 -18.933 1.00 43.03 91 VAL A N 1
ATOM 710 C CA . VAL A 1 91 ? 3.869 -13.638 -17.611 1.00 43.03 91 VAL A CA 1
ATOM 711 C C . VAL A 1 91 ? 2.651 -14.532 -17.460 1.00 43.03 91 VAL A C 1
ATOM 713 O O . VAL A 1 91 ? 1.585 -14.126 -17.006 1.00 43.03 91 VAL A O 1
ATOM 716 N N . ASN A 1 92 ? 2.810 -15.759 -17.939 1.00 42.31 92 ASN A N 1
ATOM 717 C CA . ASN A 1 92 ? 1.913 -16.853 -17.636 1.00 42.31 92 ASN A CA 1
ATOM 718 C C . ASN A 1 92 ? 2.128 -17.191 -16.155 1.00 42.31 92 ASN A C 1
ATOM 720 O O . ASN A 1 92 ? 3.026 -17.960 -15.825 1.00 42.31 92 ASN A O 1
ATOM 724 N N . SER A 1 93 ? 1.386 -16.545 -15.256 1.00 38.41 93 SER A N 1
ATOM 725 C CA . SER A 1 93 ? 1.372 -16.939 -13.850 1.00 38.41 93 SER A CA 1
ATOM 726 C C . SER A 1 93 ? -0.074 -17.165 -13.418 1.00 38.41 93 SER A C 1
ATOM 728 O O . SER A 1 93 ? -0.865 -16.217 -13.427 1.00 38.41 93 SER A O 1
ATOM 730 N N . PRO A 1 94 ? -0.461 -18.417 -13.121 1.00 40.25 94 PRO A N 1
ATOM 731 C CA . PRO A 1 94 ? -1.812 -18.739 -12.713 1.00 40.25 94 PRO A CA 1
ATOM 732 C C . PRO A 1 94 ? -2.086 -18.117 -11.345 1.00 40.25 94 PRO A C 1
ATOM 734 O O . PRO A 1 94 ? -1.296 -18.245 -10.409 1.00 40.25 94 PRO A O 1
ATOM 737 N N . VAL A 1 95 ? -3.248 -17.477 -11.233 1.00 36.94 95 VAL A N 1
ATOM 738 C CA . VAL A 1 95 ? -3.905 -17.193 -9.959 1.00 36.94 95 VAL A CA 1
ATOM 739 C C . VAL A 1 95 ? -4.096 -18.536 -9.253 1.00 36.94 95 VAL A C 1
ATOM 741 O O . VAL A 1 95 ? -5.039 -19.268 -9.541 1.00 36.94 95 VAL A O 1
ATOM 744 N N . ILE A 1 96 ? -3.172 -18.906 -8.368 1.00 39.38 96 ILE A N 1
ATOM 745 C CA . ILE A 1 96 ? -3.364 -20.051 -7.478 1.00 39.38 96 ILE A CA 1
ATOM 746 C C . ILE A 1 96 ? -4.245 -19.604 -6.318 1.00 39.38 96 ILE A C 1
ATOM 748 O O . ILE A 1 96 ? -3.808 -19.083 -5.294 1.00 39.38 96 ILE A O 1
ATOM 752 N N . THR A 1 97 ? -5.538 -19.791 -6.559 1.00 34.50 97 THR A N 1
ATOM 753 C CA . THR A 1 97 ? -6.622 -19.943 -5.597 1.00 34.50 97 THR A CA 1
ATOM 754 C C . THR A 1 97 ? -6.193 -20.808 -4.401 1.00 34.50 97 THR A C 1
ATOM 756 O O . THR A 1 97 ? -5.418 -21.752 -4.542 1.00 34.50 97 THR A O 1
ATOM 759 N N . ARG A 1 98 ? -6.719 -20.474 -3.214 1.00 38.16 98 ARG A N 1
ATOM 760 C CA . ARG A 1 98 ? -6.586 -21.203 -1.938 1.00 38.16 98 ARG A CA 1
ATOM 761 C C . ARG A 1 98 ? -6.617 -22.738 -2.076 1.00 38.16 98 ARG A C 1
ATOM 763 O O . ARG A 1 98 ? -7.396 -23.273 -2.855 1.00 38.16 98 ARG A O 1
ATOM 770 N N . ASN A 1 99 ? -5.907 -23.380 -1.142 1.00 41.34 99 ASN A N 1
ATOM 771 C CA . ASN A 1 99 ? -5.872 -24.807 -0.778 1.00 41.34 99 ASN A CA 1
ATOM 772 C C . ASN A 1 99 ? -4.949 -25.737 -1.580 1.00 41.34 99 ASN A C 1
ATOM 774 O O . ASN A 1 99 ? -5.385 -26.461 -2.464 1.00 41.34 99 ASN A O 1
ATOM 778 N N . ALA A 1 100 ? -3.711 -25.860 -1.097 1.00 35.31 100 ALA A N 1
ATOM 779 C CA . ALA A 1 100 ? -3.096 -27.163 -0.843 1.00 35.31 100 ALA A CA 1
ATOM 780 C C . ALA A 1 100 ? -1.957 -26.992 0.172 1.00 35.31 100 ALA A C 1
ATOM 782 O O . ALA A 1 100 ? -0.889 -26.464 -0.131 1.00 35.31 100 ALA A O 1
ATOM 783 N N . VAL A 1 101 ? -2.188 -27.432 1.407 1.00 47.09 101 VAL A N 1
ATOM 784 C CA . VAL A 1 101 ? -1.109 -27.695 2.358 1.00 47.09 101 VAL A CA 1
ATOM 785 C C . VAL A 1 101 ? -0.414 -28.971 1.885 1.00 47.09 101 VAL A C 1
ATOM 787 O O . VAL A 1 101 ? -0.920 -30.064 2.113 1.00 47.09 101 VAL A O 1
ATOM 790 N N . THR A 1 102 ? 0.752 -28.856 1.253 1.00 38.31 102 THR A N 1
ATOM 791 C CA . THR A 1 102 ? 1.681 -29.986 1.104 1.00 38.31 102 THR A CA 1
ATOM 792 C C . THR A 1 102 ? 3.065 -29.565 1.568 1.00 38.31 102 THR A C 1
ATOM 794 O O . THR A 1 102 ? 3.738 -28.730 0.968 1.00 38.31 102 THR A O 1
ATOM 797 N N . LYS A 1 103 ? 3.450 -30.145 2.705 1.00 42.00 103 LYS A N 1
ATOM 798 C CA . LYS A 1 103 ? 4.749 -30.059 3.368 1.00 42.00 103 LYS A CA 1
ATOM 799 C C . LYS A 1 103 ? 5.877 -30.402 2.385 1.00 42.00 103 LYS A C 1
ATOM 801 O O . LYS A 1 103 ? 6.149 -31.579 2.245 1.00 42.00 103 LYS A O 1
ATOM 806 N N . GLN A 1 104 ? 6.523 -29.435 1.723 1.00 42.59 104 GLN A N 1
ATOM 807 C CA . GLN A 1 104 ? 7.851 -29.646 1.107 1.00 42.59 104 GLN A CA 1
ATOM 808 C C . GLN A 1 104 ? 8.502 -28.356 0.548 1.00 42.59 104 GLN A C 1
ATOM 810 O O . GLN A 1 104 ? 9.005 -28.383 -0.564 1.00 42.59 104 GLN A O 1
ATOM 815 N N . SER A 1 105 ? 8.522 -27.205 1.239 1.00 35.09 105 SER A N 1
ATOM 816 C CA . SER A 1 105 ? 9.476 -26.140 0.841 1.00 35.09 105 SER A CA 1
ATOM 817 C C . SER A 1 105 ? 9.683 -25.055 1.901 1.00 35.09 105 SER A C 1
ATOM 819 O O . SER A 1 105 ? 9.240 -23.921 1.775 1.00 35.09 105 SER A O 1
ATOM 821 N N . VAL A 1 106 ? 10.390 -25.401 2.973 1.00 41.31 106 VAL A N 1
ATOM 822 C CA . VAL A 1 106 ? 11.064 -24.423 3.843 1.00 41.31 106 VAL A CA 1
ATOM 823 C C . VAL A 1 106 ? 12.541 -24.787 3.881 1.00 41.31 106 VAL A C 1
ATOM 825 O O . VAL A 1 106 ? 13.039 -25.369 4.839 1.00 41.31 106 VAL A O 1
ATOM 828 N N .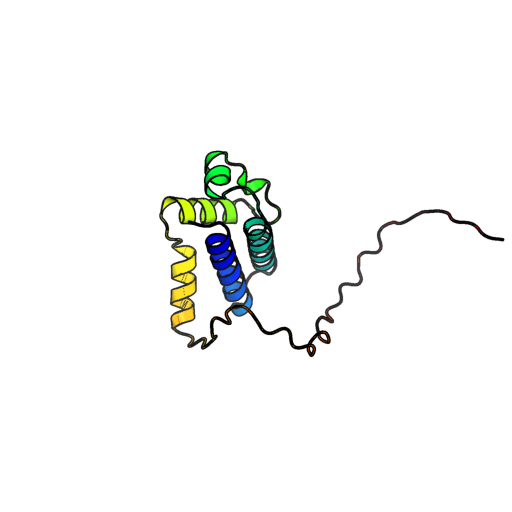 LYS A 1 107 ? 13.242 -24.529 2.771 1.00 41.16 107 LYS A N 1
ATOM 829 C CA . LYS A 1 107 ? 14.701 -24.688 2.696 1.00 41.16 107 LYS A CA 1
ATOM 830 C C . LYS A 1 107 ? 15.326 -23.786 1.625 1.00 41.16 107 LYS A C 1
ATOM 832 O O . LYS A 1 107 ? 16.028 -24.277 0.753 1.00 41.16 107 LYS A O 1
ATOM 837 N N . SER A 1 108 ? 15.048 -22.477 1.639 1.00 42.22 108 SER A N 1
ATOM 838 C CA . SER A 1 108 ? 15.840 -21.544 0.808 1.00 42.22 108 SER A CA 1
ATOM 839 C C . SER A 1 108 ? 15.766 -20.046 1.136 1.00 42.22 108 SER A C 1
ATOM 841 O O . SER A 1 108 ? 16.320 -19.248 0.391 1.00 42.22 108 SER A O 1
ATOM 843 N N . TYR A 1 109 ? 15.173 -19.606 2.250 1.00 39.25 109 TYR A N 1
ATOM 844 C CA . TYR A 1 109 ? 15.367 -18.210 2.680 1.00 39.25 109 TYR A CA 1
ATOM 845 C C . TYR A 1 109 ? 16.600 -18.099 3.575 1.00 39.25 109 TYR A C 1
ATOM 847 O O . TYR A 1 109 ? 16.528 -17.774 4.755 1.00 39.25 109 TYR A O 1
ATOM 855 N N . GLY A 1 110 ? 17.746 -18.422 2.978 1.00 45.53 110 GLY A N 1
ATOM 856 C CA . GLY A 1 110 ? 19.060 -18.039 3.462 1.00 45.53 110 GLY A CA 1
ATOM 857 C C . GLY A 1 110 ? 19.512 -16.788 2.721 1.00 45.53 110 GLY A C 1
ATOM 858 O O . GLY A 1 110 ? 20.173 -16.903 1.699 1.00 45.53 110 GLY A O 1
ATOM 859 N N . LEU A 1 111 ? 19.173 -15.604 3.235 1.00 44.66 111 LEU A N 1
ATOM 860 C CA . LEU A 1 111 ? 19.928 -14.383 2.953 1.00 44.66 111 LEU A CA 1
ATOM 861 C C . LEU A 1 111 ? 20.117 -13.590 4.248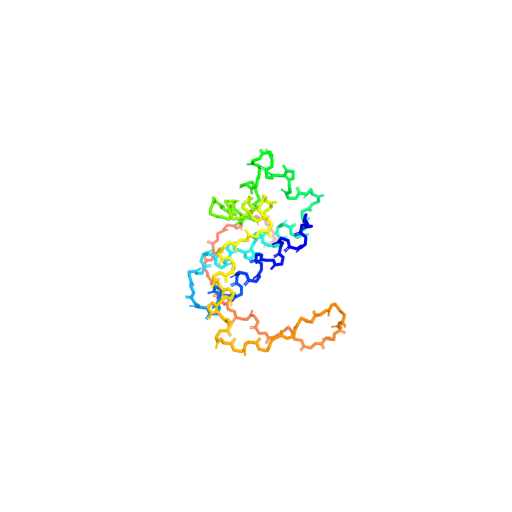 1.00 44.66 111 LEU A C 1
ATOM 863 O O . LEU A 1 111 ? 19.222 -12.934 4.777 1.00 44.66 111 LEU A O 1
ATOM 867 N N . LEU A 1 112 ? 21.341 -13.745 4.733 1.00 39.41 112 LEU A N 1
ATOM 868 C CA . LEU A 1 112 ? 22.029 -13.057 5.809 1.00 39.41 112 LEU A CA 1
ATOM 869 C C . LEU A 1 112 ? 21.875 -11.526 5.741 1.00 39.41 112 LEU A C 1
ATOM 871 O O . LEU A 1 112 ? 22.144 -10.905 4.714 1.00 39.41 112 LEU A O 1
ATOM 875 N N . ARG A 1 113 ? 21.583 -10.913 6.892 1.00 40.09 113 ARG A N 1
ATOM 876 C CA . ARG A 1 113 ? 22.205 -9.644 7.301 1.00 40.09 113 ARG A CA 1
ATOM 877 C C . ARG A 1 113 ? 22.724 -9.808 8.736 1.00 40.09 113 ARG A C 1
ATOM 879 O O . ARG A 1 113 ? 21.896 -9.858 9.642 1.00 40.09 113 ARG A O 1
ATOM 886 N N . PRO A 1 114 ? 24.044 -9.927 8.957 1.00 39.69 114 PRO A N 1
ATOM 887 C CA . PRO A 1 114 ? 24.614 -10.171 10.281 1.00 39.69 114 PRO A CA 1
ATOM 888 C C . PRO A 1 114 ? 25.053 -8.898 11.035 1.00 39.69 114 PRO A C 1
ATOM 890 O O . PRO A 1 114 ? 25.992 -8.974 11.810 1.00 39.69 114 PRO A O 1
ATOM 893 N N . ASP A 1 115 ? 24.364 -7.756 10.887 1.00 40.62 115 ASP A N 1
ATOM 894 C CA . ASP A 1 115 ? 24.776 -6.489 11.536 1.00 40.62 115 ASP A CA 1
ATOM 895 C C . ASP A 1 115 ? 23.689 -5.855 12.423 1.00 40.62 115 ASP A C 1
ATOM 897 O O . ASP A 1 115 ? 23.418 -4.658 12.356 1.00 40.62 115 ASP A O 1
ATOM 901 N N . PHE A 1 116 ? 23.047 -6.645 13.285 1.00 37.00 116 PHE A N 1
ATOM 902 C CA . PHE A 1 116 ? 22.249 -6.093 14.389 1.00 37.00 116 PHE A CA 1
ATOM 903 C C . PHE A 1 116 ? 22.718 -6.673 15.728 1.00 37.00 116 PHE A C 1
ATOM 905 O O . PHE A 1 116 ? 21.995 -7.379 16.426 1.00 37.00 116 PHE A O 1
ATOM 912 N N . ILE A 1 117 ? 23.972 -6.382 16.082 1.00 43.38 117 ILE A N 1
ATOM 913 C CA . ILE A 1 117 ? 24.438 -6.481 17.468 1.00 43.38 117 ILE A CA 1
ATOM 914 C C . ILE A 1 117 ? 23.983 -5.198 18.166 1.00 43.38 117 ILE A C 1
ATOM 916 O O . ILE A 1 117 ? 24.555 -4.130 17.971 1.00 43.38 117 ILE A O 1
ATOM 920 N N . GLY A 1 118 ? 22.916 -5.304 18.953 1.00 37.25 118 GLY A N 1
ATOM 921 C CA . GLY A 1 118 ? 22.357 -4.183 19.697 1.00 37.2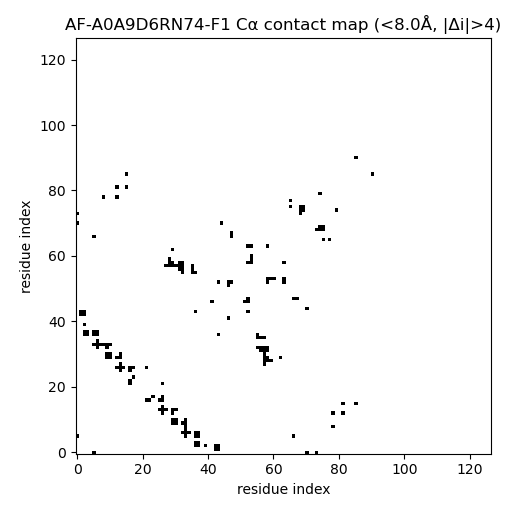5 118 GLY A CA 1
ATOM 922 C C . GLY A 1 118 ? 21.483 -4.648 20.854 1.00 37.25 118 GLY A C 1
ATOM 923 O O . GLY A 1 118 ? 20.283 -4.816 20.691 1.00 37.25 118 GLY A O 1
ATOM 924 N N . ALA A 1 119 ? 22.124 -4.810 22.012 1.00 42.88 119 ALA A N 1
ATOM 925 C CA . ALA A 1 119 ? 21.548 -4.778 23.357 1.00 42.88 119 ALA A CA 1
ATOM 926 C C . ALA A 1 119 ? 20.508 -5.850 23.747 1.00 42.88 119 ALA A C 1
ATOM 928 O O . ALA A 1 119 ? 19.303 -5.673 23.592 1.00 42.88 119 ALA A O 1
ATOM 929 N N . ARG A 1 120 ? 20.978 -6.871 24.477 1.00 39.31 120 ARG A N 1
ATOM 930 C CA . ARG A 1 120 ? 20.298 -7.333 25.698 1.00 39.31 120 ARG A CA 1
ATOM 931 C C . ARG A 1 120 ? 21.325 -7.568 26.798 1.00 39.31 120 ARG A C 1
ATOM 933 O O . ARG A 1 120 ? 22.002 -8.588 26.836 1.00 39.31 120 ARG A O 1
ATOM 940 N N . ASN A 1 121 ? 21.439 -6.568 27.662 1.00 45.28 121 ASN A N 1
ATOM 941 C CA . ASN A 1 121 ? 21.929 -6.731 29.016 1.00 45.28 121 ASN A CA 1
ATOM 942 C C . ASN A 1 121 ? 20.758 -7.304 29.821 1.00 45.28 121 ASN A C 1
ATOM 944 O O . ASN A 1 121 ? 19.751 -6.618 29.946 1.00 45.28 121 ASN A O 1
ATOM 948 N N . ASP A 1 122 ? 20.870 -8.536 30.307 1.00 47.84 122 ASP A N 1
ATOM 949 C CA . ASP A 1 122 ? 20.134 -8.967 31.492 1.00 47.84 122 ASP A CA 1
ATOM 950 C C . ASP A 1 122 ? 20.889 -10.090 32.200 1.00 47.84 122 ASP A C 1
ATOM 952 O O . ASP A 1 122 ? 21.187 -11.152 31.652 1.00 47.84 122 ASP A O 1
ATOM 956 N N . LYS A 1 123 ? 21.218 -9.782 33.453 1.00 49.28 123 LYS A N 1
ATOM 957 C CA . LYS A 1 123 ? 21.768 -10.669 34.466 1.00 49.28 123 LYS A CA 1
ATOM 958 C C . LYS A 1 123 ? 20.871 -11.890 34.644 1.00 49.28 123 LYS A C 1
ATOM 960 O O . LYS A 1 123 ? 19.730 -11.738 35.062 1.00 49.28 123 LYS A O 1
ATOM 965 N N . LEU A 1 124 ? 21.445 -13.082 34.549 1.00 45.00 124 LEU A N 1
ATOM 966 C CA . LEU A 1 124 ? 21.059 -14.200 35.405 1.00 45.00 124 LEU A CA 1
ATOM 967 C C . LEU A 1 124 ? 22.335 -14.922 35.820 1.00 45.00 124 LEU A C 1
ATOM 969 O O . LEU A 1 124 ? 23.047 -15.489 34.996 1.00 45.00 124 LEU A O 1
ATOM 973 N N . GLY A 1 125 ? 22.648 -14.820 37.110 1.00 42.44 125 GLY A N 1
ATOM 974 C CA . GLY A 1 125 ? 23.771 -15.521 37.702 1.00 42.44 125 GLY A CA 1
ATOM 975 C C . GLY A 1 125 ? 23.555 -17.028 37.719 1.00 42.44 125 GLY A C 1
ATOM 976 O O . GLY A 1 125 ? 22.421 -17.507 37.708 1.00 42.44 125 GLY A O 1
ATOM 977 N N . LYS A 1 126 ? 24.667 -17.750 37.816 1.00 47.53 126 LYS A N 1
ATOM 978 C CA . LYS A 1 126 ? 24.800 -18.963 38.619 1.00 47.53 126 LYS A CA 1
ATOM 979 C C . LYS A 1 126 ? 26.284 -19.301 38.755 1.00 47.53 126 LYS A C 1
ATOM 981 O O . LYS A 1 126 ? 26.949 -19.476 37.740 1.00 47.53 126 LYS A O 1
ATOM 986 N N . THR A 1 127 ? 26.679 -19.402 40.028 1.00 45.38 127 THR A N 1
ATOM 987 C CA . THR A 1 127 ? 27.877 -20.031 40.623 1.00 45.38 127 THR A CA 1
ATOM 988 C C . THR A 1 127 ? 29.241 -19.501 40.224 1.00 45.38 127 THR A C 1
ATOM 990 O O . THR A 1 127 ? 29.649 -19.715 39.067 1.00 45.38 127 THR A O 1
#

Radius of gyration: 19.08 Å; Cα contacts (8 Å, |Δi|>4): 94; chains: 1; bounding box: 42×41×64 Å

Foldseek 3Di:
DFLLVLLVLLLVVLVLCVVVVHDPLLSQLSNQLSVQSNPDPDGVLVCLVVVNSCVRRSQDPVNSVQSNCCSPVVDRVVSVVSVVVCVVPPPPDDPPDDDDDDPDDPPPPPDDDPPPPDDDDDDDDDD